Protein AF-A0A2E2UMB8-F1 (afdb_monomer_lite)

Radius of gyration: 25.29 Å; chains: 1; bounding box: 77×30×63 Å

Structure (mmCIF, N/CA/C/O backbone):
data_AF-A0A2E2UMB8-F1
#
_entry.id   AF-A0A2E2UMB8-F1
#
loop_
_atom_site.group_PDB
_atom_site.id
_atom_site.type_symbol
_atom_site.label_atom_id
_atom_site.label_alt_id
_atom_site.label_comp_id
_atom_site.label_asym_id
_atom_site.label_entity_id
_atom_site.label_seq_id
_atom_site.pdbx_PDB_ins_code
_atom_site.Cartn_x
_atom_site.Cartn_y
_atom_site.Cartn_z
_atom_site.occupancy
_atom_site.B_iso_or_equiv
_atom_site.auth_seq_id
_atom_site.auth_comp_id
_atom_site.auth_asym_id
_atom_site.auth_atom_id
_atom_site.pdbx_PDB_model_num
ATOM 1 N N . MET A 1 1 ? -54.492 19.733 42.536 1.00 54.47 1 MET A N 1
ATOM 2 C CA . MET A 1 1 ? -54.246 18.539 41.688 1.00 54.47 1 MET A CA 1
ATOM 3 C C . MET A 1 1 ? -54.025 18.850 40.193 1.00 54.47 1 MET A C 1
ATOM 5 O O . MET A 1 1 ? -53.441 18.022 39.509 1.00 54.47 1 MET A O 1
ATOM 9 N N . ALA A 1 2 ? -54.312 20.063 39.696 1.00 58.59 2 ALA A N 1
ATOM 10 C CA . ALA A 1 2 ? -54.209 20.442 38.271 1.00 58.59 2 ALA A CA 1
ATOM 11 C C . ALA A 1 2 ? -52.791 20.490 37.634 1.00 58.59 2 ALA A C 1
ATOM 13 O O . ALA A 1 2 ? -52.652 20.641 36.420 1.00 58.59 2 ALA A O 1
ATOM 14 N N . ARG A 1 3 ? -51.707 20.377 38.419 1.00 56.50 3 ARG A N 1
ATOM 15 C CA . ARG A 1 3 ? -50.320 20.443 37.901 1.00 56.50 3 ARG A CA 1
ATOM 16 C C . ARG A 1 3 ? -49.812 19.098 37.362 1.00 56.50 3 ARG A C 1
ATOM 18 O O . ARG A 1 3 ? -48.934 19.081 36.506 1.00 56.50 3 ARG A O 1
ATOM 25 N N . ARG A 1 4 ? -50.370 17.977 37.840 1.00 56.69 4 ARG A N 1
ATOM 26 C CA . ARG A 1 4 ? -49.954 16.619 37.438 1.00 56.69 4 ARG A CA 1
ATOM 27 C C . ARG A 1 4 ? -50.550 16.195 36.088 1.00 56.69 4 ARG A C 1
ATOM 29 O O . ARG A 1 4 ? -49.868 15.526 35.319 1.00 56.69 4 ARG A O 1
ATOM 36 N N . GLU A 1 5 ? -51.742 16.676 35.743 1.00 57.50 5 GLU A N 1
ATOM 37 C CA . GLU A 1 5 ? -52.420 16.382 34.465 1.00 57.50 5 GLU A CA 1
ATOM 38 C C . GLU A 1 5 ? -51.796 17.109 33.259 1.00 57.50 5 GLU A C 1
ATOM 40 O O . GLU A 1 5 ? -51.755 16.592 32.141 1.00 57.50 5 GLU A O 1
ATOM 45 N N . ARG A 1 6 ? -51.210 18.294 33.474 1.00 58.00 6 ARG A N 1
ATOM 46 C CA . ARG A 1 6 ? -50.473 19.005 32.412 1.00 58.00 6 ARG A CA 1
ATOM 47 C C . ARG A 1 6 ? -49.171 18.298 32.020 1.00 58.00 6 ARG A C 1
ATOM 49 O O . ARG A 1 6 ? -48.733 18.404 30.881 1.00 58.00 6 ARG A O 1
ATOM 56 N N . LEU A 1 7 ? -48.558 17.547 32.936 1.00 59.91 7 LEU A N 1
ATOM 57 C CA . LEU A 1 7 ? -47.306 16.828 32.673 1.00 59.91 7 LEU A CA 1
ATOM 58 C C . LEU A 1 7 ? -47.525 15.499 31.931 1.00 59.91 7 LEU A C 1
ATOM 60 O O . LEU A 1 7 ? -46.666 15.095 31.143 1.00 59.91 7 LEU A O 1
ATOM 64 N N . SER A 1 8 ? -48.667 14.832 32.131 1.00 64.75 8 SER A N 1
ATOM 65 C CA . SER A 1 8 ? -48.994 13.579 31.433 1.00 64.75 8 SER A CA 1
ATOM 66 C C . SER A 1 8 ? -49.344 13.811 29.957 1.00 64.75 8 SER A C 1
ATOM 68 O O . SER A 1 8 ? -48.866 13.074 29.090 1.00 64.75 8 SER A O 1
ATOM 70 N N . SER A 1 9 ? -50.069 14.890 29.647 1.00 62.62 9 SER A N 1
ATOM 71 C CA . SER A 1 9 ? -50.436 15.254 28.268 1.00 62.62 9 SER A CA 1
ATOM 72 C C . SER A 1 9 ? -49.227 15.629 27.392 1.00 62.62 9 SER A C 1
ATOM 74 O O . SER A 1 9 ? -49.176 15.276 26.209 1.00 62.62 9 SER A O 1
ATOM 76 N N . ILE A 1 10 ? -48.191 16.252 27.969 1.00 65.75 10 ILE A N 1
ATOM 77 C CA . ILE A 1 10 ? -46.934 16.569 27.263 1.00 65.75 10 ILE A CA 1
ATOM 78 C C . ILE A 1 10 ? -46.129 15.296 26.949 1.00 65.75 10 ILE A C 1
ATOM 80 O O . ILE A 1 10 ? -45.560 15.170 25.859 1.00 65.75 10 ILE A O 1
ATOM 84 N N . ARG A 1 11 ? -46.100 14.319 27.869 1.00 62.81 11 ARG A N 1
ATOM 85 C CA . ARG A 1 11 ? -45.402 13.037 27.653 1.00 62.81 11 ARG A CA 1
ATOM 86 C C . ARG A 1 11 ? -46.079 12.187 26.574 1.00 62.81 11 ARG A C 1
ATOM 88 O O . ARG A 1 11 ? -45.378 11.646 25.718 1.00 62.81 11 ARG A O 1
ATOM 95 N N . GLN A 1 12 ? -47.413 12.151 26.536 1.00 64.75 12 GLN A N 1
ATOM 96 C CA . GLN A 1 12 ? -48.155 11.427 25.495 1.00 64.75 12 GLN A CA 1
ATOM 97 C C . GLN A 1 12 ? -47.960 12.023 24.092 1.00 64.75 12 GLN A C 1
ATOM 99 O O . GLN A 1 12 ? -47.779 11.270 23.132 1.00 64.75 12 GLN A O 1
ATOM 104 N N . ARG A 1 13 ? -47.904 13.359 23.949 1.00 62.75 13 ARG A N 1
ATOM 105 C CA . ARG A 1 13 ? -47.606 13.998 22.650 1.00 62.75 13 ARG A CA 1
ATOM 106 C C . ARG A 1 13 ? -46.213 13.635 22.121 1.00 62.75 13 ARG A C 1
ATOM 108 O O . ARG A 1 13 ? -46.067 13.365 20.930 1.00 62.75 13 ARG A O 1
ATOM 115 N N . ARG A 1 14 ? -45.200 13.554 22.994 1.00 60.75 14 ARG A N 1
ATOM 116 C CA . ARG A 1 14 ? -43.834 13.154 22.598 1.00 60.75 14 ARG A CA 1
ATOM 117 C C . ARG A 1 14 ? -43.749 11.692 22.156 1.00 60.75 14 ARG A C 1
ATOM 119 O O . ARG A 1 14 ? -43.029 11.387 21.208 1.00 60.75 14 ARG A O 1
ATOM 126 N N . GLN A 1 15 ? -44.501 10.798 22.794 1.00 62.56 15 GLN A N 1
ATOM 127 C CA . GLN A 1 15 ? -44.480 9.373 22.454 1.00 62.56 15 GLN A CA 1
ATOM 128 C C . GLN A 1 15 ? -45.210 9.080 21.133 1.00 62.56 15 GLN A C 1
ATOM 130 O O . GLN A 1 15 ? -44.735 8.275 20.333 1.00 62.56 15 GLN A O 1
ATOM 135 N N . LYS A 1 16 ? -46.307 9.799 20.851 1.00 59.31 16 LYS A N 1
ATOM 136 C CA . LYS A 1 16 ? -47.047 9.679 19.583 1.00 59.31 16 LYS A CA 1
ATOM 137 C C . LYS A 1 16 ? -46.251 10.232 18.390 1.00 59.31 16 LYS A C 1
ATOM 139 O O . LYS A 1 16 ? -46.303 9.652 17.311 1.00 59.31 16 LYS A O 1
ATOM 144 N N . SER A 1 17 ? -45.459 11.288 18.606 1.00 57.47 17 SER A N 1
ATOM 145 C CA . SER A 1 17 ? -44.553 11.837 17.584 1.00 57.47 17 SER A CA 1
ATOM 146 C C . SER A 1 17 ? -43.359 10.910 17.294 1.00 57.47 17 SER A C 1
ATOM 148 O O . SER A 1 17 ? -42.977 10.733 16.143 1.00 57.47 17 SER A O 1
ATOM 150 N N . ARG A 1 18 ? -42.825 10.216 18.314 1.00 58.16 18 ARG A N 1
ATOM 151 C CA . ARG A 1 18 ? -41.778 9.194 18.121 1.00 58.16 18 ARG A CA 1
ATOM 152 C C . ARG A 1 18 ? -42.253 7.964 17.346 1.00 58.16 18 ARG A C 1
ATOM 154 O O . ARG A 1 18 ? -41.473 7.437 16.567 1.00 58.16 18 ARG A O 1
ATOM 161 N N . ARG A 1 19 ? -43.501 7.519 17.539 1.00 57.38 19 ARG A N 1
ATOM 162 C CA . ARG A 1 19 ? -44.054 6.377 16.789 1.00 57.38 19 ARG A CA 1
ATOM 163 C C . ARG A 1 19 ? -44.321 6.709 15.319 1.00 57.38 19 ARG A C 1
ATOM 165 O O . ARG A 1 19 ? -43.990 5.899 14.473 1.00 57.38 19 ARG A O 1
ATOM 172 N N . LYS A 1 20 ? -44.824 7.911 15.008 1.00 53.38 20 LYS A N 1
ATOM 173 C CA . LYS A 1 20 ? -45.048 8.327 13.609 1.00 53.38 20 LYS A CA 1
ATOM 174 C C . LYS A 1 20 ? -43.758 8.585 12.820 1.00 53.38 20 LYS A C 1
ATOM 176 O O . LYS A 1 20 ? -43.754 8.419 11.613 1.00 53.38 20 LYS A O 1
ATOM 181 N N . ARG A 1 21 ? -42.660 8.958 13.487 1.00 49.81 21 ARG A N 1
ATOM 182 C CA . ARG A 1 21 ? -41.349 9.187 12.846 1.00 49.81 21 ARG A CA 1
ATOM 183 C C . ARG A 1 21 ? -40.514 7.909 12.662 1.00 49.81 21 ARG A C 1
ATOM 185 O O . ARG A 1 21 ? -39.357 8.006 12.279 1.00 49.81 21 ARG A O 1
ATOM 192 N N . GLY A 1 22 ? -41.065 6.745 13.011 1.00 46.53 22 GLY A N 1
ATOM 193 C CA . GLY A 1 22 ? -40.415 5.443 12.843 1.00 46.53 22 GLY A CA 1
ATOM 194 C C . GLY A 1 22 ? -40.806 4.700 11.562 1.00 46.53 22 GLY A C 1
ATOM 195 O O . GLY A 1 22 ? -40.166 3.703 11.260 1.00 46.53 22 GLY A O 1
ATOM 196 N N . GLU A 1 23 ? -41.822 5.164 10.825 1.00 50.75 23 GLU A N 1
ATOM 197 C CA . GLU A 1 23 ? -42.351 4.458 9.642 1.00 50.75 23 GLU A CA 1
ATOM 198 C C . GLU A 1 23 ? -42.119 5.186 8.308 1.00 50.75 23 GLU A C 1
ATOM 200 O O . GLU A 1 23 ? -42.274 4.570 7.262 1.00 50.75 23 GLU A O 1
ATOM 205 N N . GLU A 1 24 ? -41.651 6.439 8.302 1.00 47.28 24 GLU A N 1
ATOM 206 C CA . GLU A 1 24 ? -41.294 7.153 7.067 1.00 47.28 24 GLU A CA 1
ATOM 207 C C . GLU A 1 24 ? -40.009 7.974 7.271 1.00 47.28 24 GLU A C 1
ATOM 209 O O . GLU A 1 24 ? -40.005 9.002 7.950 1.00 47.28 24 GLU A O 1
ATOM 214 N N . GLY A 1 25 ? -38.908 7.502 6.676 1.00 45.56 25 GLY A N 1
ATOM 215 C CA . GLY A 1 25 ? -37.655 8.250 6.524 1.00 45.56 25 GLY A CA 1
ATOM 216 C C . GLY A 1 25 ? -36.526 7.850 7.479 1.00 45.56 25 GLY A C 1
ATOM 217 O O . GLY A 1 25 ? -36.385 8.405 8.566 1.00 45.56 25 GLY A O 1
ATOM 218 N N . SER A 1 26 ? -35.653 6.947 7.030 1.00 39.66 26 SER A N 1
ATOM 219 C CA . SER A 1 26 ? -34.307 6.794 7.599 1.00 39.66 26 SER A CA 1
ATOM 220 C C . SER A 1 26 ? -33.277 6.466 6.517 1.00 39.66 26 SER A C 1
ATOM 222 O O . SER A 1 26 ? -32.415 5.613 6.705 1.00 39.66 26 SER A O 1
ATOM 224 N N . ASP A 1 27 ? -33.350 7.188 5.403 1.00 47.69 27 ASP A N 1
ATOM 225 C CA . ASP A 1 27 ? -32.142 7.570 4.687 1.00 47.69 27 ASP A CA 1
ATOM 226 C C . ASP A 1 27 ? -31.751 8.975 5.157 1.00 47.69 27 ASP A C 1
ATOM 228 O O . ASP A 1 27 ? -32.580 9.883 5.205 1.00 47.69 27 ASP A O 1
ATOM 232 N N . LEU A 1 28 ? -30.462 9.119 5.471 1.00 49.72 28 LEU A N 1
ATOM 233 C CA . LEU A 1 28 ? -29.709 10.359 5.681 1.00 49.72 28 LEU A CA 1
ATOM 234 C C . LEU A 1 28 ? -29.604 10.926 7.118 1.00 49.72 28 LEU A C 1
ATOM 236 O O . LEU A 1 28 ? -30.491 11.560 7.683 1.00 49.72 28 LEU A O 1
ATOM 240 N N . VAL A 1 29 ? -28.358 10.801 7.596 1.00 49.31 29 VAL A N 1
ATOM 241 C CA . VAL A 1 29 ? -27.640 11.605 8.599 1.00 49.31 29 VAL A CA 1
ATOM 242 C C . VAL A 1 29 ? -28.002 11.354 10.062 1.00 49.31 29 VAL A C 1
ATOM 244 O O . VAL A 1 29 ? -28.623 12.160 10.751 1.00 49.31 29 VAL A O 1
ATOM 247 N N . THR A 1 30 ? -27.434 10.278 10.602 1.00 41.44 30 THR A N 1
ATOM 248 C CA . THR A 1 30 ? -27.004 10.249 12.002 1.00 41.44 30 THR A CA 1
ATOM 249 C C . THR A 1 30 ? -25.832 11.228 12.169 1.00 41.44 30 THR A C 1
ATOM 251 O O . THR A 1 30 ? -24.784 11.013 11.555 1.00 41.44 30 THR A O 1
ATOM 254 N N . PRO A 1 31 ? -25.925 12.276 13.010 1.00 46.97 31 PRO A N 1
ATOM 255 C CA . PRO A 1 31 ? -24.736 12.967 13.481 1.00 46.97 31 PRO A CA 1
ATOM 256 C C . PRO A 1 31 ? -24.033 11.991 14.422 1.00 46.97 31 PRO A C 1
ATOM 258 O O . PRO A 1 31 ? -24.409 11.833 15.586 1.00 46.97 31 PRO A O 1
ATOM 261 N N . ARG A 1 32 ? -23.082 11.230 13.872 1.00 50.25 32 ARG A N 1
ATOM 262 C CA . ARG A 1 32 ? -22.290 10.258 14.620 1.00 50.25 32 ARG A CA 1
ATOM 263 C C . ARG A 1 32 ? -21.532 11.032 15.687 1.00 50.25 32 ARG A C 1
ATOM 265 O O . ARG A 1 32 ? -20.618 11.789 15.375 1.00 50.25 32 ARG A O 1
ATOM 272 N N . ALA A 1 33 ? -22.000 10.886 16.925 1.00 44.03 33 ALA A N 1
ATOM 273 C CA . ALA A 1 33 ? -21.445 11.517 18.105 1.00 44.03 33 ALA A CA 1
ATOM 274 C C . ALA A 1 33 ? -19.918 11.440 18.056 1.00 44.03 33 ALA A C 1
ATOM 276 O O . ALA A 1 33 ? -19.356 10.353 17.895 1.00 44.03 33 ALA A O 1
ATOM 277 N N . GLU A 1 34 ? -19.283 12.606 18.166 1.00 45.66 34 GLU A N 1
ATOM 278 C CA . GLU A 1 34 ? -17.845 12.766 18.304 1.00 45.66 34 GLU A CA 1
ATOM 279 C C . GLU A 1 34 ? -17.340 11.812 19.393 1.00 45.66 34 GLU A C 1
ATOM 281 O O . GLU A 1 34 ? -17.380 12.116 20.587 1.00 45.66 34 GLU A O 1
ATOM 286 N N . ARG A 1 35 ? -16.816 10.647 18.995 1.00 49.97 35 ARG A N 1
ATOM 287 C CA . ARG A 1 35 ? -15.875 9.910 19.834 1.00 49.97 35 ARG A CA 1
ATOM 288 C C . ARG A 1 35 ? -14.600 10.737 19.850 1.00 49.97 35 ARG A C 1
ATOM 290 O O . ARG A 1 35 ? -13.658 10.490 19.107 1.00 49.97 35 ARG A O 1
ATOM 297 N N . LYS A 1 36 ? -14.594 11.752 20.714 1.00 46.69 36 LYS A N 1
ATOM 298 C CA . LYS A 1 36 ? -13.463 12.617 21.058 1.00 46.69 36 LYS A CA 1
ATOM 299 C C . LYS A 1 36 ? -12.426 11.852 21.901 1.00 46.69 36 LYS A C 1
ATOM 301 O O . LYS A 1 36 ? -11.849 12.402 22.830 1.00 46.69 36 LYS A O 1
ATOM 306 N N . GLY A 1 37 ? -12.213 10.570 21.596 1.00 49.56 37 GLY A N 1
ATOM 307 C CA . GLY A 1 37 ? -11.028 9.831 22.014 1.00 49.56 37 GLY A CA 1
ATOM 308 C C . GLY A 1 37 ? -9.875 10.270 21.121 1.00 49.56 37 GLY A C 1
ATOM 309 O O . GLY A 1 37 ? -10.088 10.599 19.952 1.00 49.56 37 GLY A O 1
ATOM 310 N N . LYS A 1 38 ? -8.658 10.348 21.660 1.00 53.66 38 LYS A N 1
ATOM 311 C CA . LYS A 1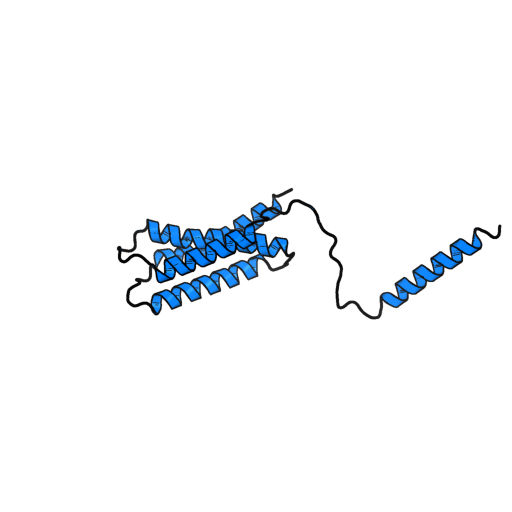 38 ? -7.453 10.652 20.880 1.00 53.66 38 LYS A CA 1
ATOM 312 C C . LYS A 1 38 ? -7.220 9.516 19.879 1.00 53.66 38 LYS A C 1
ATOM 314 O O . LYS A 1 38 ? -6.441 8.615 20.142 1.00 53.66 38 LYS A O 1
ATOM 319 N N . LEU A 1 39 ? -7.899 9.562 18.732 1.00 58.53 39 LEU A N 1
ATOM 320 C CA . LEU A 1 39 ? -7.698 8.590 17.665 1.00 58.53 39 LEU A CA 1
ATOM 321 C C . LEU A 1 39 ? -6.210 8.631 17.272 1.00 58.53 39 LEU A C 1
ATOM 323 O O . LEU A 1 39 ? -5.705 9.718 16.944 1.00 58.53 39 LEU A O 1
ATOM 327 N N . PRO A 1 40 ? -5.494 7.496 17.340 1.00 57.09 40 PRO A N 1
ATOM 328 C CA . PRO A 1 40 ? -4.093 7.428 16.947 1.00 57.09 40 PRO A CA 1
ATOM 329 C C . PRO A 1 40 ? -3.953 7.885 15.489 1.00 57.09 40 PRO A C 1
ATOM 331 O O . PRO A 1 40 ? -4.802 7.603 14.643 1.00 57.09 40 PRO A O 1
ATOM 334 N N . GLY A 1 41 ? -2.890 8.633 15.181 1.00 58.38 41 GLY A N 1
ATOM 335 C CA . GLY A 1 41 ? -2.603 9.023 13.798 1.00 58.38 41 GLY A CA 1
ATOM 336 C C . GLY A 1 41 ? -3.352 10.263 13.294 1.00 58.38 41 GLY A C 1
ATOM 337 O O . GLY A 1 41 ? -3.822 10.289 12.155 1.00 58.38 41 GLY A O 1
ATOM 338 N N . ARG A 1 42 ? -3.398 11.355 14.078 1.00 64.62 42 ARG A N 1
ATOM 339 C CA . ARG A 1 42 ? -3.898 12.670 13.601 1.00 64.62 42 ARG A CA 1
ATOM 340 C C . ARG A 1 42 ? -3.230 13.128 12.292 1.00 64.62 42 ARG A C 1
ATOM 342 O O . ARG A 1 42 ? -3.884 13.801 11.498 1.00 64.62 42 ARG A O 1
ATOM 349 N N . PHE A 1 43 ? -1.995 12.680 12.058 1.00 65.94 43 PHE A N 1
ATOM 350 C CA . PHE A 1 43 ? -1.175 12.942 10.872 1.00 65.94 43 PHE A CA 1
ATOM 351 C C . PHE A 1 43 ? -1.146 11.795 9.846 1.00 65.94 43 PHE A C 1
ATOM 353 O O . PHE A 1 43 ? -0.468 11.917 8.832 1.00 65.94 43 PHE A O 1
ATOM 360 N N . SER A 1 44 ? -1.892 10.703 10.060 1.00 72.69 44 SER A N 1
ATOM 361 C CA . SER A 1 44 ? -1.837 9.502 9.208 1.00 72.69 44 SER A CA 1
ATOM 362 C C . SER A 1 44 ? -2.156 9.793 7.741 1.00 72.69 44 SER A C 1
ATOM 364 O O . SER A 1 44 ? -1.520 9.242 6.857 1.00 72.69 44 SER A O 1
ATOM 366 N N . GLY A 1 45 ? -3.097 10.701 7.464 1.00 74.38 45 GLY A N 1
ATOM 367 C CA . GLY A 1 45 ? -3.421 11.084 6.084 1.00 74.38 45 GLY A CA 1
ATOM 368 C C . GLY A 1 45 ? -2.304 11.873 5.390 1.00 74.38 45 GLY A C 1
ATOM 369 O O . GLY A 1 45 ? -2.042 11.651 4.215 1.00 74.38 45 GLY A O 1
ATOM 370 N N . VAL A 1 46 ? -1.617 12.763 6.116 1.00 82.19 46 VAL A N 1
ATOM 371 C CA . VAL A 1 46 ? -0.484 13.537 5.572 1.00 82.19 46 VAL A CA 1
ATOM 372 C C . VAL A 1 46 ? 0.703 12.614 5.317 1.00 82.19 46 VAL A C 1
ATOM 374 O O . VAL A 1 46 ? 1.296 12.654 4.245 1.00 82.19 46 VAL A O 1
ATOM 377 N N . LEU A 1 47 ? 1.001 11.734 6.276 1.00 82.69 47 LEU A N 1
ATOM 378 C CA . LEU A 1 47 ? 2.052 10.727 6.147 1.00 82.69 47 LEU A CA 1
ATOM 379 C C . LEU A 1 47 ? 1.763 9.750 5.002 1.00 82.69 47 LEU A C 1
ATOM 381 O O . LEU A 1 47 ? 2.659 9.473 4.212 1.00 82.69 47 LEU A O 1
ATOM 385 N N . MET A 1 48 ? 0.515 9.294 4.850 1.00 85.62 48 MET A N 1
ATOM 386 C CA . MET A 1 48 ? 0.090 8.491 3.698 1.00 85.62 48 MET A CA 1
ATOM 387 C C . MET A 1 48 ? 0.339 9.238 2.382 1.00 85.62 48 MET A C 1
ATOM 389 O O . MET A 1 48 ? 0.944 8.673 1.477 1.00 85.62 48 MET A O 1
ATOM 393 N N . GLY A 1 49 ? -0.074 10.506 2.285 1.00 78.44 49 GLY A N 1
ATOM 394 C CA . GLY A 1 49 ? 0.149 11.326 1.093 1.00 78.44 49 GLY A CA 1
ATOM 395 C C . GLY A 1 49 ? 1.633 11.456 0.740 1.00 78.44 49 GLY A C 1
ATOM 396 O O . GLY A 1 49 ? 2.013 11.206 -0.400 1.00 78.44 49 GLY A O 1
ATOM 397 N N . LEU A 1 50 ? 2.483 11.749 1.728 1.00 85.38 50 LEU A N 1
ATOM 398 C CA . LEU A 1 50 ? 3.939 11.778 1.549 1.00 85.38 50 LEU A CA 1
ATOM 399 C C . LEU A 1 50 ? 4.492 10.423 1.095 1.00 85.38 50 LEU A C 1
ATOM 401 O O . LEU A 1 50 ? 5.337 10.377 0.207 1.00 85.38 50 LEU A O 1
ATOM 405 N N . THR A 1 51 ? 3.981 9.325 1.657 1.00 87.38 51 THR A N 1
ATOM 406 C CA . THR A 1 51 ? 4.371 7.960 1.272 1.00 87.38 51 THR A CA 1
ATOM 407 C C . THR A 1 51 ? 4.062 7.706 -0.204 1.00 87.38 51 THR A C 1
ATOM 409 O O . THR A 1 51 ? 4.918 7.215 -0.930 1.00 87.38 51 THR A O 1
ATOM 412 N N . VAL A 1 52 ? 2.873 8.095 -0.677 1.00 84.56 52 VAL A N 1
ATOM 413 C CA . VAL A 1 52 ? 2.486 7.966 -2.092 1.00 84.56 52 VAL A CA 1
ATOM 414 C C . VAL A 1 52 ? 3.396 8.791 -2.994 1.00 84.56 52 VAL A C 1
ATOM 416 O O . VAL A 1 52 ? 3.893 8.273 -3.990 1.00 84.56 52 VAL A O 1
ATOM 419 N N . VAL A 1 53 ? 3.647 10.054 -2.639 1.00 82.88 53 VAL A N 1
ATOM 420 C CA . VAL A 1 53 ? 4.549 10.924 -3.408 1.00 82.88 53 VAL A CA 1
ATOM 421 C C . VAL A 1 53 ? 5.937 10.299 -3.507 1.00 82.88 53 VAL A C 1
ATOM 423 O O . VAL A 1 53 ? 6.514 10.266 -4.588 1.00 82.88 53 VAL A O 1
ATOM 426 N N . PHE A 1 54 ? 6.452 9.750 -2.408 1.00 85.38 54 PHE A N 1
ATOM 427 C CA . PHE A 1 54 ? 7.773 9.134 -2.385 1.00 85.38 54 PHE A CA 1
ATOM 428 C C . PHE A 1 54 ? 7.842 7.845 -3.216 1.00 85.38 54 PHE A C 1
ATOM 430 O O . PHE A 1 54 ? 8.816 7.643 -3.936 1.00 85.38 54 PHE A O 1
ATOM 437 N N . ILE A 1 55 ? 6.793 7.014 -3.185 1.00 83.50 55 ILE A N 1
ATOM 438 C CA . ILE A 1 55 ? 6.666 5.824 -4.043 1.00 83.50 55 ILE A CA 1
ATOM 439 C C . ILE A 1 55 ? 6.692 6.224 -5.522 1.00 83.50 55 ILE A C 1
ATOM 441 O O . ILE A 1 55 ? 7.442 5.650 -6.308 1.00 83.50 55 ILE A O 1
ATOM 445 N N . ILE A 1 56 ? 5.897 7.226 -5.904 1.00 82.50 56 ILE A N 1
ATOM 446 C CA . ILE A 1 56 ? 5.830 7.700 -7.292 1.00 82.50 56 ILE A CA 1
ATOM 447 C C . ILE A 1 56 ? 7.174 8.307 -7.711 1.00 82.50 56 ILE A C 1
ATOM 449 O O . ILE A 1 56 ? 7.659 8.033 -8.804 1.00 82.50 56 ILE A O 1
ATOM 453 N N . MET A 1 57 ? 7.808 9.089 -6.837 1.00 82.25 57 MET A N 1
ATOM 454 C CA . MET A 1 57 ? 9.111 9.688 -7.111 1.00 82.25 57 MET A CA 1
ATOM 455 C C . MET A 1 57 ? 10.193 8.619 -7.299 1.00 82.25 57 MET A C 1
ATOM 457 O O . MET A 1 57 ? 10.953 8.713 -8.253 1.00 82.25 57 MET A O 1
ATOM 461 N N . GLN A 1 58 ? 10.231 7.570 -6.472 1.00 79.12 58 GLN A N 1
ATOM 462 C CA . GLN A 1 58 ? 11.131 6.429 -6.690 1.00 79.12 58 GLN A CA 1
ATOM 463 C C . GLN A 1 58 ? 10.839 5.688 -7.994 1.00 79.12 58 GLN A C 1
ATOM 465 O O . GLN A 1 58 ? 11.765 5.228 -8.654 1.00 79.12 58 GLN A O 1
ATOM 470 N N . ALA A 1 59 ? 9.568 5.581 -8.381 1.00 74.88 59 ALA A N 1
ATOM 471 C CA . ALA A 1 59 ? 9.184 4.930 -9.625 1.00 74.88 59 ALA A CA 1
ATOM 472 C C . ALA A 1 59 ? 9.635 5.696 -10.877 1.00 74.88 59 ALA A C 1
ATOM 474 O O . ALA A 1 59 ? 9.803 5.065 -11.912 1.00 74.88 59 ALA A O 1
ATOM 475 N N . VAL A 1 60 ? 9.831 7.016 -10.791 1.00 71.19 60 VAL A N 1
ATOM 476 C CA . VAL A 1 60 ? 10.260 7.869 -11.917 1.00 71.19 60 VAL A CA 1
ATOM 477 C C . VAL A 1 60 ? 11.760 8.172 -11.874 1.00 71.19 60 VAL A C 1
ATOM 479 O O . VAL A 1 60 ? 12.411 8.230 -12.910 1.00 71.19 60 VAL A O 1
ATOM 482 N N . VAL A 1 61 ? 12.317 8.364 -10.678 1.00 66.88 61 VAL A N 1
ATOM 483 C CA . VAL A 1 61 ? 13.717 8.764 -10.443 1.00 66.88 61 VAL A CA 1
ATOM 484 C C . VAL A 1 61 ? 14.604 7.544 -10.168 1.00 66.88 61 VAL A C 1
ATOM 486 O O . VAL A 1 61 ? 15.713 7.700 -9.669 1.00 66.88 61 VAL A O 1
ATOM 489 N N . ALA A 1 62 ? 14.131 6.323 -10.452 1.00 60.59 62 ALA A N 1
ATOM 490 C CA . ALA A 1 62 ? 14.882 5.095 -10.200 1.00 60.59 62 ALA A CA 1
ATOM 491 C C . ALA A 1 62 ? 16.319 5.241 -10.728 1.00 60.59 62 ALA A C 1
ATOM 493 O O . ALA A 1 62 ? 16.541 5.487 -11.915 1.00 60.59 62 ALA A O 1
ATOM 494 N N . SER A 1 63 ? 17.265 5.200 -9.788 1.00 53.06 63 SER A N 1
ATOM 495 C CA . SER A 1 63 ? 18.667 5.537 -10.018 1.00 53.06 63 SER A CA 1
ATOM 496 C C . SER A 1 63 ? 19.239 4.641 -11.125 1.00 53.06 63 SER A C 1
ATOM 498 O O . SER A 1 63 ? 18.938 3.450 -11.118 1.00 53.06 63 SER A O 1
ATOM 500 N N . PRO A 1 64 ? 20.086 5.154 -12.037 1.00 56.59 64 PRO A N 1
ATOM 501 C CA . PRO A 1 64 ? 20.723 4.351 -13.092 1.00 56.59 64 PRO A CA 1
ATOM 502 C C . PRO A 1 64 ? 21.692 3.277 -12.556 1.00 56.59 64 PRO A C 1
ATOM 504 O O . PRO A 1 64 ? 22.240 2.490 -13.325 1.00 56.59 64 PRO A O 1
ATOM 507 N N . GLU A 1 65 ? 21.919 3.258 -11.243 1.00 59.91 65 GLU A N 1
ATOM 508 C CA . GLU A 1 65 ? 22.654 2.225 -10.517 1.00 59.91 65 GLU A CA 1
ATOM 509 C C . GLU A 1 65 ? 21.940 0.859 -10.599 1.00 59.91 65 GLU A C 1
ATOM 511 O O . GLU A 1 65 ? 20.707 0.801 -10.597 1.00 59.91 65 GLU A O 1
ATOM 516 N N . PRO A 1 66 ? 22.684 -0.264 -10.623 1.00 60.78 66 PRO A N 1
ATOM 517 C CA . PRO A 1 66 ? 22.089 -1.596 -10.638 1.00 60.78 66 PRO A CA 1
ATOM 518 C C . PRO A 1 66 ? 21.151 -1.789 -9.440 1.00 60.78 66 PRO A C 1
ATOM 520 O O . PRO A 1 66 ? 21.419 -1.310 -8.337 1.00 60.78 66 PRO A O 1
ATOM 523 N N . THR A 1 67 ? 20.051 -2.517 -9.647 1.00 65.12 67 THR A N 1
ATOM 524 C CA . THR A 1 67 ? 19.085 -2.877 -8.598 1.00 65.12 67 THR A CA 1
ATOM 525 C C . THR A 1 67 ? 19.803 -3.592 -7.454 1.00 65.12 67 THR A C 1
ATOM 527 O O . THR A 1 67 ? 20.103 -4.784 -7.534 1.00 65.12 67 THR A O 1
ATOM 530 N N . THR A 1 68 ? 20.124 -2.854 -6.392 1.00 76.44 68 THR A N 1
ATOM 531 C CA . THR A 1 68 ? 20.674 -3.428 -5.166 1.00 76.44 68 THR A CA 1
ATOM 532 C C . THR A 1 68 ? 19.530 -3.969 -4.320 1.00 76.44 68 THR A C 1
ATOM 534 O O . THR A 1 68 ? 18.476 -3.344 -4.220 1.00 76.44 68 THR A O 1
ATOM 537 N N . THR A 1 69 ? 19.754 -5.093 -3.637 1.00 80.94 69 THR A N 1
ATOM 538 C CA . THR A 1 69 ? 18.769 -5.712 -2.732 1.00 80.94 69 THR A CA 1
ATOM 539 C C . THR A 1 69 ? 18.216 -4.718 -1.702 1.00 80.94 69 THR A C 1
ATOM 541 O O . THR A 1 69 ? 17.062 -4.806 -1.291 1.00 80.94 69 THR A O 1
ATOM 544 N N . ILE A 1 70 ? 19.036 -3.744 -1.292 1.00 83.25 70 ILE A N 1
ATOM 545 C CA . ILE A 1 70 ? 18.657 -2.685 -0.352 1.00 83.25 70 ILE A CA 1
ATOM 546 C C . ILE A 1 70 ? 17.582 -1.775 -0.957 1.00 83.25 70 ILE A C 1
ATOM 548 O O . ILE A 1 70 ? 16.601 -1.473 -0.280 1.00 83.25 70 ILE A O 1
ATOM 552 N N . ASN A 1 71 ? 17.728 -1.376 -2.223 1.00 79.94 71 ASN A N 1
ATOM 553 C CA . ASN A 1 71 ? 16.750 -0.533 -2.910 1.00 79.94 71 ASN A CA 1
ATOM 554 C C . ASN A 1 71 ? 15.410 -1.263 -3.083 1.00 79.94 71 ASN A C 1
ATOM 556 O O . ASN A 1 71 ? 14.364 -0.664 -2.841 1.00 79.94 71 ASN A O 1
ATOM 560 N N . SER A 1 72 ? 15.433 -2.564 -3.394 1.00 82.25 72 SER A N 1
ATOM 561 C CA . SER A 1 72 ? 14.223 -3.393 -3.512 1.00 82.25 72 SER A CA 1
ATOM 562 C C . SER A 1 72 ? 13.456 -3.471 -2.190 1.00 82.25 72 SER A C 1
ATOM 564 O O . SER A 1 72 ? 12.235 -3.308 -2.142 1.00 82.25 72 SER A O 1
ATOM 566 N N . VAL A 1 73 ? 14.184 -3.705 -1.091 1.00 86.31 73 VAL A N 1
ATOM 567 C CA . VAL A 1 73 ? 13.607 -3.776 0.258 1.00 86.31 73 VAL A CA 1
ATOM 568 C C . VAL A 1 73 ? 13.055 -2.418 0.676 1.00 86.31 73 VAL A C 1
ATOM 570 O O . VAL A 1 73 ? 11.958 -2.348 1.229 1.00 86.31 73 VAL A O 1
ATOM 573 N N . LEU A 1 74 ? 13.784 -1.338 0.391 1.00 85.19 74 LEU A N 1
ATOM 574 C CA . LEU A 1 74 ? 13.359 0.016 0.718 1.00 85.19 74 LEU A CA 1
ATOM 575 C C . LEU A 1 74 ? 12.087 0.404 -0.050 1.00 85.19 74 LEU A C 1
ATOM 577 O O . LEU A 1 74 ? 11.141 0.892 0.567 1.00 85.19 74 LEU A O 1
ATOM 581 N N . GLY A 1 75 ? 12.022 0.121 -1.355 1.00 84.06 75 GLY A N 1
ATOM 582 C CA . GLY A 1 75 ? 10.831 0.335 -2.180 1.00 84.06 75 GLY A CA 1
ATOM 583 C C . GLY A 1 75 ? 9.616 -0.416 -1.633 1.00 84.06 75 GLY A C 1
ATOM 584 O O . GLY A 1 75 ? 8.562 0.178 -1.395 1.00 84.06 75 GLY A O 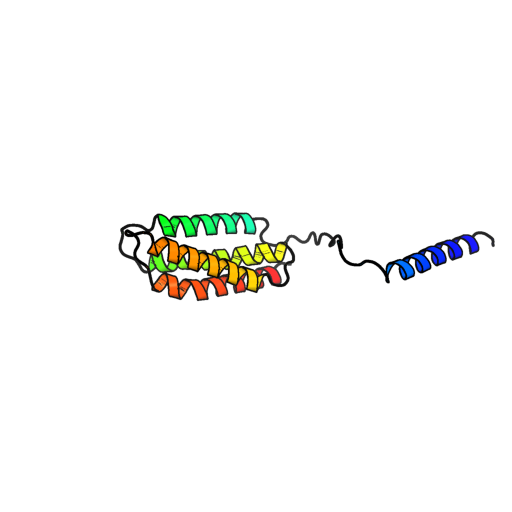1
ATOM 585 N N . ALA A 1 76 ? 9.782 -1.700 -1.306 1.00 86.75 76 ALA A N 1
ATOM 586 C CA . ALA A 1 76 ? 8.714 -2.492 -0.705 1.00 86.75 76 ALA A CA 1
ATOM 587 C C . ALA A 1 76 ? 8.305 -1.999 0.698 1.00 86.75 76 ALA A C 1
ATOM 589 O O . ALA A 1 76 ? 7.124 -2.055 1.055 1.00 86.75 76 ALA A O 1
ATOM 590 N N . ALA A 1 77 ? 9.241 -1.472 1.495 1.00 87.69 77 ALA A N 1
ATOM 591 C CA . ALA A 1 77 ? 8.947 -0.918 2.816 1.00 87.69 77 ALA A CA 1
ATOM 592 C C . ALA A 1 77 ? 7.987 0.280 2.741 1.00 87.69 77 ALA A C 1
ATOM 594 O O . ALA A 1 77 ? 7.134 0.439 3.616 1.00 87.69 77 ALA A O 1
ATOM 595 N N . PHE A 1 78 ? 8.035 1.081 1.673 1.00 89.50 78 PHE A N 1
ATOM 596 C CA . PHE A 1 78 ? 7.062 2.159 1.483 1.00 89.50 78 PHE A CA 1
ATOM 597 C C . PHE A 1 78 ? 5.635 1.648 1.284 1.00 89.50 78 PHE A C 1
ATOM 599 O O . PHE A 1 78 ? 4.697 2.289 1.756 1.00 89.50 78 PHE A O 1
ATOM 606 N N . PHE A 1 79 ? 5.445 0.476 0.677 1.00 90.62 79 PHE A N 1
ATOM 607 C CA . PHE A 1 79 ? 4.119 -0.138 0.575 1.00 90.62 79 PHE A CA 1
ATOM 608 C C . PHE A 1 79 ? 3.599 -0.635 1.929 1.00 90.62 79 PHE A C 1
ATOM 610 O O . PHE A 1 79 ? 2.397 -0.544 2.192 1.00 90.62 79 PHE A O 1
ATOM 617 N N . LEU A 1 80 ? 4.488 -1.063 2.831 1.00 92.25 80 LEU A N 1
ATOM 618 C CA . LEU A 1 80 ? 4.130 -1.330 4.227 1.00 92.25 80 LEU A CA 1
ATOM 619 C C . LEU A 1 80 ? 3.663 -0.057 4.934 1.00 92.25 80 LEU A C 1
ATOM 621 O O . LEU A 1 80 ? 2.582 -0.050 5.530 1.00 92.25 80 LEU A O 1
ATOM 625 N N . LEU A 1 81 ? 4.431 1.035 4.837 1.00 90.81 81 LEU A N 1
ATOM 626 C CA . LEU A 1 81 ? 4.028 2.324 5.411 1.00 90.81 81 LEU A CA 1
ATOM 627 C C . LEU A 1 81 ? 2.704 2.808 4.811 1.00 90.81 81 LEU A C 1
ATOM 629 O O . LEU A 1 81 ? 1.836 3.291 5.541 1.00 90.81 81 LEU A O 1
ATOM 633 N N . PHE A 1 82 ? 2.515 2.637 3.502 1.00 92.38 82 PHE A N 1
ATOM 634 C CA . PHE A 1 82 ? 1.280 3.001 2.821 1.00 92.38 82 PHE A CA 1
ATOM 635 C C . PHE A 1 82 ? 0.091 2.227 3.394 1.00 92.38 82 PHE A C 1
ATOM 637 O O . PHE A 1 82 ? -0.884 2.844 3.819 1.00 92.38 82 PHE A O 1
ATOM 644 N N . GLY A 1 83 ? 0.176 0.894 3.466 1.00 90.62 83 GLY A N 1
ATOM 645 C CA . GLY A 1 83 ? -0.894 0.052 4.009 1.00 90.62 83 GLY A CA 1
ATOM 646 C C . GLY A 1 83 ? -1.248 0.420 5.452 1.00 90.62 83 GLY A C 1
ATOM 647 O O . GLY A 1 83 ? -2.429 0.532 5.798 1.00 90.62 83 GLY A O 1
ATOM 648 N N . TYR A 1 84 ? -0.223 0.695 6.263 1.00 91.44 84 TYR A N 1
ATOM 649 C CA . TYR A 1 84 ? -0.356 1.145 7.647 1.00 91.44 84 TYR A CA 1
ATOM 650 C C . TYR A 1 84 ? -1.112 2.475 7.758 1.00 91.44 84 TYR A C 1
ATOM 652 O O . TYR A 1 84 ? -2.157 2.555 8.416 1.00 91.44 84 TYR A O 1
ATOM 660 N N . PHE A 1 85 ? -0.626 3.521 7.086 1.00 90.69 85 PHE A N 1
ATOM 661 C CA . PHE A 1 85 ? -1.223 4.850 7.190 1.00 90.69 85 PHE A CA 1
ATOM 662 C C . PHE A 1 85 ? -2.584 4.951 6.502 1.00 90.69 85 PHE A C 1
ATOM 664 O O . PHE A 1 85 ? -3.465 5.665 6.996 1.00 90.69 85 PHE A O 1
ATOM 671 N N . MET A 1 86 ? -2.780 4.230 5.396 1.00 90.12 86 MET A N 1
ATOM 672 C CA . MET A 1 86 ? -4.052 4.179 4.681 1.00 90.12 86 MET A CA 1
ATOM 673 C C . MET A 1 86 ? -5.139 3.566 5.560 1.00 90.12 86 MET A C 1
ATOM 675 O O . MET A 1 86 ? -6.229 4.127 5.683 1.00 90.12 86 MET A O 1
ATOM 679 N N . LEU A 1 87 ? -4.831 2.462 6.253 1.00 90.62 87 LEU A N 1
ATOM 680 C CA . LEU A 1 87 ? -5.804 1.851 7.147 1.00 90.62 87 LEU A CA 1
ATOM 681 C C . LEU A 1 87 ? -6.167 2.777 8.310 1.00 90.62 87 LEU A C 1
ATOM 683 O O . LEU A 1 87 ? -7.351 2.970 8.581 1.00 90.62 87 LEU A O 1
ATOM 687 N N . LEU A 1 88 ? -5.174 3.352 8.991 1.00 87.44 88 LEU A N 1
ATOM 688 C CA . LEU A 1 88 ? -5.419 4.271 10.105 1.00 87.44 88 LEU A CA 1
ATOM 689 C C . LEU A 1 88 ? -6.267 5.473 9.670 1.00 87.44 88 LEU A C 1
ATOM 691 O O . LEU A 1 88 ? -7.176 5.898 10.386 1.00 87.44 88 LEU A O 1
ATOM 695 N N . TRP A 1 89 ? -6.019 5.991 8.469 1.00 86.19 89 TRP A N 1
ATOM 696 C CA . TRP A 1 89 ? -6.798 7.081 7.896 1.00 86.19 89 TRP A CA 1
ATOM 697 C C . TRP A 1 89 ? -8.248 6.683 7.590 1.00 86.19 89 TRP A C 1
ATOM 699 O O . TRP A 1 89 ? -9.170 7.424 7.940 1.00 86.19 89 TRP A O 1
ATOM 709 N N . LEU A 1 90 ? -8.473 5.504 7.002 1.00 88.00 90 LEU A N 1
ATOM 710 C CA . LEU A 1 90 ? -9.815 4.986 6.718 1.00 88.00 90 LEU A CA 1
ATOM 711 C C . LEU A 1 90 ? -10.588 4.633 7.994 1.00 88.00 90 LEU A C 1
ATOM 713 O O . LEU A 1 90 ? -11.768 4.961 8.107 1.00 88.00 90 LEU A O 1
ATOM 717 N N . LYS A 1 91 ? -9.931 4.023 8.987 1.00 85.94 91 LYS A N 1
ATOM 718 C CA . LYS A 1 91 ? -10.550 3.707 10.282 1.00 85.94 91 LYS A CA 1
ATOM 719 C C . LYS A 1 91 ? -10.914 4.956 11.073 1.00 85.94 91 LYS A C 1
ATOM 721 O O . LYS A 1 91 ? -11.969 4.985 11.697 1.00 85.94 91 LYS A O 1
ATOM 726 N N . ARG A 1 92 ? -10.130 6.031 10.968 1.00 82.31 92 ARG A N 1
ATOM 727 C CA . ARG A 1 92 ? -10.491 7.338 11.539 1.00 82.31 92 ARG A CA 1
ATOM 728 C C . ARG A 1 92 ? -11.761 7.938 10.920 1.00 82.31 92 ARG A C 1
ATOM 730 O O . ARG A 1 92 ? -12.447 8.706 11.586 1.00 82.31 92 ARG A O 1
ATOM 737 N N . ARG A 1 93 ? -12.062 7.611 9.663 1.00 83.81 93 ARG A N 1
ATOM 738 C CA . ARG A 1 93 ? -13.295 8.017 8.964 1.00 83.81 93 ARG A CA 1
ATOM 739 C C . ARG A 1 93 ? -14.450 7.044 9.160 1.00 83.81 93 ARG A C 1
ATOM 741 O O . ARG A 1 93 ? -15.495 7.220 8.548 1.00 83.81 93 ARG A O 1
ATOM 748 N N . ASP A 1 94 ? -14.252 6.047 10.016 1.00 82.06 94 ASP A N 1
ATOM 749 C CA . ASP A 1 94 ? -15.270 5.074 10.379 1.00 82.06 94 ASP A CA 1
ATOM 750 C C . ASP A 1 94 ? -15.781 4.244 9.191 1.00 82.06 94 ASP A C 1
ATOM 752 O O . ASP A 1 94 ? -16.962 3.930 9.072 1.00 82.06 94 ASP A O 1
ATOM 756 N N . ILE A 1 95 ? -14.854 3.904 8.288 1.00 87.25 95 ILE A N 1
ATOM 757 C CA . ILE A 1 95 ? -15.118 3.033 7.147 1.00 87.25 95 ILE A CA 1
ATOM 758 C C . ILE A 1 95 ? -15.020 1.566 7.587 1.00 87.25 95 ILE A C 1
ATOM 760 O O . ILE A 1 95 ? -13.965 1.092 8.036 1.00 87.25 95 ILE A O 1
ATOM 764 N N . ASP A 1 96 ? -16.109 0.821 7.409 1.00 85.69 96 ASP A N 1
ATOM 765 C CA . ASP A 1 96 ? -16.209 -0.584 7.823 1.00 85.69 96 ASP A CA 1
ATOM 766 C C . ASP A 1 96 ? -15.192 -1.466 7.081 1.00 85.69 96 ASP A C 1
ATOM 768 O O . ASP A 1 96 ? -14.415 -2.199 7.703 1.00 85.69 96 ASP A O 1
ATOM 772 N N . ASN A 1 97 ? -15.075 -1.263 5.766 1.00 90.19 97 ASN A N 1
ATOM 773 C CA . ASN A 1 97 ? -14.213 -2.031 4.861 1.00 90.19 97 ASN A CA 1
ATOM 774 C C . ASN A 1 97 ? -12.795 -1.454 4.707 1.00 90.19 97 ASN A C 1
ATOM 776 O O . ASN A 1 97 ? -12.149 -1.652 3.678 1.00 90.19 97 ASN A O 1
ATOM 780 N N . ALA A 1 98 ? -12.292 -0.739 5.719 1.00 89.12 98 ALA A N 1
ATOM 781 C CA . ALA A 1 98 ? -11.004 -0.046 5.651 1.00 89.12 98 ALA A CA 1
ATOM 782 C C . ALA A 1 98 ? -9.837 -0.950 5.205 1.00 89.12 98 ALA A C 1
ATOM 784 O O . ALA A 1 98 ? -9.016 -0.526 4.404 1.00 89.12 98 ALA A O 1
ATOM 785 N N . ALA A 1 99 ? -9.774 -2.198 5.683 1.00 89.94 99 ALA A N 1
ATOM 786 C CA . ALA A 1 99 ? -8.693 -3.123 5.323 1.00 89.94 99 ALA A CA 1
ATOM 787 C C . ALA A 1 99 ? -8.719 -3.511 3.844 1.00 89.94 99 ALA A C 1
ATOM 789 O O . ALA A 1 99 ? -7.688 -3.468 3.177 1.00 89.94 99 ALA A O 1
ATOM 790 N N . LEU A 1 100 ? -9.906 -3.833 3.330 1.00 91.56 100 LEU A N 1
ATOM 791 C CA . LEU A 1 100 ? -10.097 -4.185 1.929 1.00 91.56 100 LEU A CA 1
ATOM 792 C C . LEU A 1 100 ? -9.782 -2.992 1.018 1.00 91.56 100 LEU A C 1
ATOM 794 O O . LEU A 1 100 ? -9.068 -3.145 0.034 1.00 91.56 100 LEU A O 1
ATOM 798 N N . LEU A 1 101 ? -10.237 -1.793 1.388 1.00 91.56 101 LEU A N 1
ATOM 799 C CA . LEU A 1 101 ? -9.924 -0.561 0.664 1.00 91.56 101 LEU A CA 1
ATOM 800 C C . LEU A 1 101 ? -8.421 -0.256 0.670 1.00 91.56 101 LEU A C 1
ATOM 802 O O . LEU A 1 101 ? -7.881 0.071 -0.380 1.00 91.56 101 LEU A O 1
ATOM 806 N N . SER A 1 102 ? -7.722 -0.407 1.800 1.00 91.81 102 SER A N 1
ATOM 807 C CA . SER A 1 102 ? -6.265 -0.215 1.847 1.00 91.81 102 SER A CA 1
ATOM 808 C C . SER A 1 102 ? -5.519 -1.168 0.914 1.00 91.81 102 SER A C 1
ATOM 810 O O .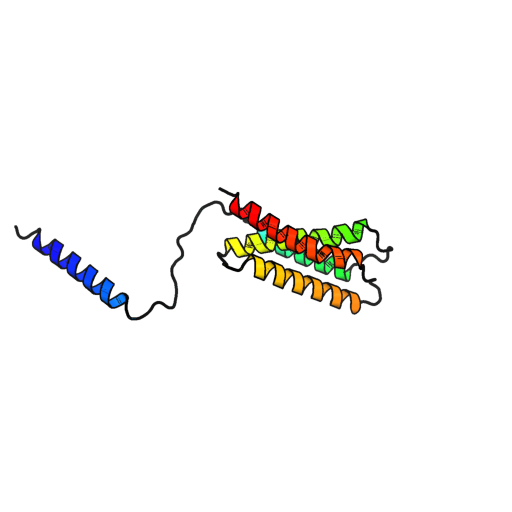 SER A 1 102 ? -4.598 -0.737 0.223 1.00 91.81 102 SER A O 1
ATOM 812 N N . ILE A 1 103 ? -5.927 -2.441 0.867 1.00 93.38 103 ILE A N 1
ATOM 813 C CA . ILE A 1 103 ? -5.335 -3.434 -0.039 1.00 93.38 103 ILE A CA 1
ATOM 814 C C . ILE A 1 103 ? -5.644 -3.078 -1.496 1.00 93.38 103 ILE A C 1
ATOM 816 O O . ILE A 1 103 ? -4.735 -3.091 -2.318 1.00 93.38 103 ILE A O 1
ATOM 820 N N . LEU A 1 104 ? -6.888 -2.710 -1.819 1.00 94.44 104 LEU A N 1
ATOM 821 C CA . LEU A 1 104 ? -7.278 -2.321 -3.177 1.00 94.44 104 LEU A CA 1
ATOM 822 C C . LEU A 1 104 ? -6.514 -1.088 -3.665 1.00 94.44 104 LEU A C 1
ATOM 824 O O . LEU A 1 104 ? -5.945 -1.117 -4.751 1.00 94.44 104 LEU A O 1
ATOM 828 N N . PHE A 1 105 ? -6.458 -0.019 -2.867 1.00 92.81 105 PH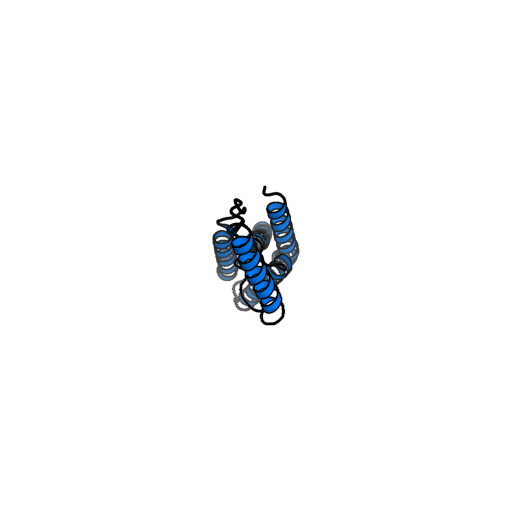E A N 1
ATOM 829 C CA . PHE A 1 105 ? -5.721 1.190 -3.237 1.00 92.81 105 PHE A CA 1
ATOM 830 C C . PHE A 1 105 ? -4.211 0.953 -3.298 1.00 92.81 105 PHE A C 1
ATOM 832 O O . PHE A 1 105 ? -3.553 1.493 -4.181 1.00 92.81 105 PHE A O 1
ATOM 839 N N . GLY A 1 106 ? -3.660 0.134 -2.399 1.00 91.06 106 GLY A N 1
ATOM 840 C CA . GLY A 1 106 ? -2.245 -0.231 -2.430 1.00 91.06 106 GLY A CA 1
ATOM 841 C C . GLY A 1 106 ? -1.889 -1.094 -3.634 1.00 91.06 106 GLY A C 1
ATOM 842 O O . GLY A 1 106 ? -0.874 -0.853 -4.277 1.00 91.06 106 GLY A O 1
ATOM 843 N N . GLY A 1 107 ? -2.755 -2.044 -3.990 1.00 92.81 107 GLY A N 1
ATOM 844 C CA . GLY A 1 107 ? -2.622 -2.850 -5.199 1.00 92.81 107 GLY A CA 1
ATOM 845 C C . GLY A 1 107 ? -2.737 -2.000 -6.462 1.00 92.81 107 GLY A C 1
ATOM 846 O O . GLY A 1 107 ? -1.911 -2.126 -7.359 1.00 92.81 107 GLY A O 1
ATOM 847 N N . LEU A 1 108 ? -3.695 -1.071 -6.507 1.00 94.38 108 LEU A N 1
ATOM 848 C CA . LEU A 1 108 ? -3.833 -0.128 -7.616 1.00 94.38 108 LEU A CA 1
ATOM 849 C C . LEU A 1 108 ? -2.587 0.756 -7.766 1.00 94.38 108 LEU A C 1
ATOM 851 O O . LEU A 1 108 ? -2.114 0.964 -8.880 1.00 94.38 108 LEU A O 1
ATOM 855 N N . LEU A 1 109 ? -2.031 1.240 -6.651 1.00 91.44 109 LEU A N 1
ATOM 856 C CA . LEU A 1 109 ? -0.784 2.000 -6.645 1.00 91.44 109 LEU A CA 1
ATOM 857 C C . LEU A 1 109 ? 0.392 1.153 -7.148 1.00 91.44 109 LEU A C 1
ATOM 859 O O . LEU A 1 109 ? 1.172 1.636 -7.962 1.00 91.44 109 LEU A O 1
ATOM 863 N N . ALA A 1 110 ? 0.498 -0.106 -6.710 1.00 90.88 110 ALA A N 1
ATOM 864 C CA . ALA A 1 110 ? 1.538 -1.028 -7.160 1.00 90.88 110 ALA A CA 1
ATOM 865 C C . ALA A 1 110 ? 1.458 -1.260 -8.674 1.00 90.88 110 ALA A C 1
ATOM 867 O O . ALA A 1 110 ? 2.457 -1.101 -9.369 1.00 90.88 1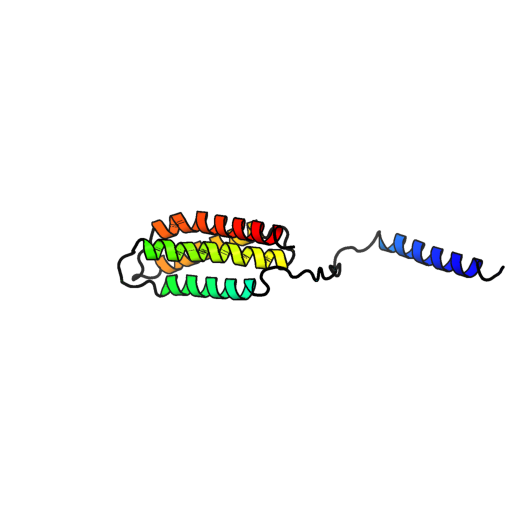10 ALA A O 1
ATOM 868 N N . VAL A 1 111 ? 0.259 -1.530 -9.200 1.00 91.31 111 VAL A N 1
ATOM 869 C CA . VAL A 1 111 ? 0.027 -1.665 -10.646 1.00 91.31 111 VAL A CA 1
ATOM 870 C C . VAL A 1 111 ? 0.409 -0.379 -11.378 1.00 91.31 111 VAL A C 1
ATOM 872 O O . VAL A 1 111 ? 1.121 -0.441 -12.376 1.00 91.31 111 VAL A O 1
ATOM 875 N N . GLY A 1 112 ? -0.004 0.786 -10.872 1.00 88.88 112 GLY A N 1
ATOM 876 C CA . GLY A 1 112 ? 0.352 2.080 -11.457 1.00 88.88 112 GLY A CA 1
ATOM 877 C C . GLY A 1 112 ? 1.866 2.302 -11.526 1.00 88.88 112 GLY A C 1
ATOM 878 O O . GLY A 1 112 ? 2.377 2.731 -12.558 1.00 88.88 112 GLY A O 1
ATOM 879 N N . VAL A 1 113 ? 2.592 1.938 -10.467 1.00 87.31 113 VAL A N 1
ATOM 880 C CA . VAL A 1 113 ? 4.061 1.984 -10.422 1.00 87.31 113 VAL A CA 1
ATOM 881 C C . VAL A 1 113 ? 4.676 1.023 -11.437 1.00 87.31 113 VAL A C 1
ATOM 883 O O . VAL A 1 113 ? 5.554 1.425 -12.196 1.00 87.31 113 VAL A O 1
ATOM 886 N N . THR A 1 114 ? 4.214 -0.226 -11.503 1.00 86.56 114 THR A N 1
ATOM 887 C CA . THR A 1 114 ? 4.728 -1.213 -12.462 1.00 86.56 114 THR A CA 1
ATOM 888 C C . THR A 1 114 ? 4.495 -0.772 -13.906 1.00 86.56 114 THR A C 1
ATOM 890 O O . THR A 1 114 ? 5.388 -0.915 -14.740 1.00 86.56 114 THR A O 1
ATOM 893 N N . VAL A 1 115 ? 3.327 -0.204 -14.214 1.00 87.50 115 VAL A N 1
ATOM 894 C CA . VAL A 1 115 ? 3.022 0.341 -15.546 1.00 87.50 115 VAL A CA 1
ATOM 895 C C . VAL A 1 115 ? 3.921 1.539 -15.860 1.00 87.50 115 VAL A C 1
ATOM 897 O O . VAL A 1 115 ? 4.493 1.594 -16.945 1.00 87.50 115 VAL A O 1
ATOM 900 N N . ALA A 1 116 ? 4.114 2.460 -14.912 1.00 85.06 116 ALA A N 1
ATOM 901 C CA . ALA A 1 116 ? 4.993 3.616 -15.095 1.00 85.06 116 ALA A CA 1
ATOM 902 C C . ALA A 1 116 ? 6.457 3.210 -15.353 1.00 85.06 116 ALA A C 1
ATOM 904 O O . ALA A 1 116 ? 7.097 3.757 -16.253 1.00 85.06 116 ALA A O 1
ATOM 905 N N . LYS A 1 117 ? 6.962 2.207 -14.619 1.00 82.25 117 LYS A N 1
ATOM 906 C CA . LYS A 1 117 ? 8.300 1.633 -14.834 1.00 82.25 117 LYS A CA 1
ATOM 907 C C . LYS A 1 117 ? 8.416 0.981 -16.219 1.00 82.25 117 LYS A C 1
ATOM 909 O O . LYS A 1 117 ? 9.381 1.241 -16.920 1.00 82.25 117 LYS A O 1
ATOM 914 N N . ASN A 1 118 ? 7.405 0.223 -16.659 1.00 82.81 118 ASN A N 1
ATOM 915 C CA . ASN A 1 118 ? 7.386 -0.391 -17.998 1.00 82.81 118 ASN A CA 1
ATOM 916 C C . ASN A 1 118 ? 7.401 0.626 -19.151 1.00 82.81 118 ASN A C 1
ATOM 918 O O . ASN A 1 118 ? 7.939 0.338 -20.215 1.00 82.81 118 ASN A O 1
ATOM 922 N N . LEU A 1 119 ? 6.797 1.801 -18.961 1.00 84.69 119 LEU A N 1
ATOM 923 C CA . LEU A 1 119 ? 6.789 2.866 -19.969 1.00 84.69 119 LEU A CA 1
ATOM 924 C C . LEU A 1 119 ? 8.098 3.669 -20.004 1.00 84.69 119 LEU A C 1
ATOM 926 O O . LEU A 1 119 ? 8.310 4.445 -20.935 1.00 84.69 119 LEU A O 1
ATOM 930 N N . SER A 1 120 ? 8.966 3.496 -19.006 1.00 77.56 120 SER A N 1
ATOM 931 C CA . SER A 1 120 ? 10.206 4.253 -18.860 1.00 77.56 120 SER A CA 1
ATOM 932 C C . SER A 1 120 ? 11.394 3.395 -19.314 1.00 77.56 120 SER A C 1
ATOM 934 O O . SER A 1 120 ? 11.798 2.487 -18.592 1.00 77.56 120 SER A O 1
ATOM 936 N N . PRO A 1 121 ? 12.005 3.668 -20.483 1.00 67.31 121 PRO A N 1
ATOM 937 C CA . PRO A 1 121 ? 13.055 2.815 -21.056 1.00 67.31 121 PRO A CA 1
ATOM 938 C C . PRO A 1 121 ? 14.355 2.782 -20.235 1.00 67.31 121 PRO A C 1
ATOM 940 O O . PRO A 1 121 ? 15.210 1.934 -20.470 1.00 67.31 121 PRO A O 1
ATOM 943 N N . SER A 1 122 ? 14.514 3.695 -19.276 1.00 69.31 122 SER A N 1
ATOM 944 C CA . SER A 1 122 ? 15.671 3.790 -18.384 1.00 69.31 122 SER A CA 1
ATOM 945 C C . SER A 1 122 ? 15.509 3.033 -17.063 1.00 69.31 122 SER A C 1
ATOM 947 O O . SER A 1 122 ? 16.442 3.035 -16.266 1.00 69.31 122 SER A O 1
ATOM 949 N N . ILE A 1 123 ? 14.345 2.430 -16.795 1.00 71.50 123 ILE A N 1
ATOM 950 C CA . ILE A 1 123 ? 14.028 1.853 -15.485 1.00 71.50 123 ILE A CA 1
ATOM 951 C C . ILE A 1 123 ? 13.879 0.342 -15.608 1.00 71.50 123 ILE A C 1
ATOM 953 O O . ILE A 1 123 ? 12.973 -0.167 -16.265 1.00 71.50 123 ILE A O 1
ATOM 957 N N . THR A 1 124 ? 14.765 -0.392 -14.943 1.00 70.88 124 THR A N 1
ATOM 958 C CA . THR A 1 124 ? 14.666 -1.845 -14.841 1.00 70.88 124 THR A CA 1
ATOM 959 C C . THR A 1 124 ? 13.585 -2.237 -13.837 1.00 70.88 124 THR A C 1
ATOM 961 O O . THR A 1 124 ? 13.455 -1.669 -12.750 1.00 70.88 124 THR A O 1
ATOM 964 N N . LEU A 1 125 ? 12.776 -3.228 -14.212 1.00 73.06 125 LEU A N 1
ATOM 965 C CA . LEU A 1 125 ? 11.826 -3.844 -13.294 1.00 73.06 125 LEU A CA 1
ATOM 966 C C . LEU A 1 125 ? 12.589 -4.698 -12.287 1.00 73.06 125 LEU A C 1
ATOM 968 O O . LEU A 1 125 ? 13.278 -5.640 -12.672 1.00 73.06 125 LEU A O 1
ATOM 972 N N . ASP A 1 126 ? 12.421 -4.387 -11.006 1.00 80.44 126 ASP A N 1
ATOM 973 C CA . ASP A 1 126 ? 12.964 -5.183 -9.915 1.00 80.44 126 ASP A CA 1
ATOM 974 C C . ASP A 1 126 ? 11.932 -6.243 -9.475 1.00 80.44 126 ASP A C 1
ATOM 976 O O . ASP A 1 126 ? 10.919 -5.908 -8.844 1.00 80.44 126 ASP A O 1
ATOM 980 N N . PRO A 1 127 ? 12.136 -7.531 -9.811 1.00 83.31 127 PRO A N 1
ATOM 981 C CA . PRO A 1 127 ? 11.195 -8.585 -9.454 1.00 83.31 127 PRO A CA 1
ATOM 982 C C . PRO A 1 127 ? 11.143 -8.824 -7.942 1.00 83.31 127 PRO A C 1
ATOM 984 O O . PRO A 1 127 ? 10.106 -9.245 -7.432 1.00 83.31 127 PRO A O 1
ATOM 987 N N . LEU A 1 128 ? 12.225 -8.536 -7.209 1.00 86.69 128 LEU A N 1
ATOM 988 C CA . LEU A 1 128 ? 12.261 -8.718 -5.763 1.00 86.69 128 LEU A CA 1
ATOM 989 C C . LEU A 1 128 ? 11.349 -7.698 -5.076 1.00 86.69 128 LEU A C 1
ATOM 991 O O . LEU A 1 128 ? 10.548 -8.074 -4.222 1.00 86.69 128 LEU A O 1
ATOM 995 N N . GLU A 1 129 ? 11.409 -6.430 -5.492 1.00 85.19 129 GLU A N 1
ATOM 996 C CA . GLU A 1 129 ? 10.498 -5.377 -5.019 1.00 85.19 129 GLU A CA 1
ATOM 997 C C . GLU A 1 129 ? 9.030 -5.758 -5.276 1.00 85.19 129 GLU A C 1
ATOM 999 O O . GLU A 1 129 ? 8.178 -5.604 -4.399 1.00 85.19 129 GLU A O 1
ATOM 1004 N N . LEU A 1 130 ? 8.732 -6.309 -6.458 1.00 86.69 130 LEU A N 1
ATOM 1005 C CA . LEU A 1 130 ? 7.377 -6.707 -6.852 1.00 86.69 130 LEU A CA 1
ATOM 1006 C C . LEU A 1 130 ? 6.841 -7.891 -6.031 1.00 86.69 130 LEU A C 1
ATOM 1008 O O . LEU A 1 130 ? 5.676 -7.910 -5.636 1.00 86.69 130 LEU A O 1
ATOM 1012 N N . VAL A 1 131 ? 7.693 -8.871 -5.729 1.00 90.12 131 VAL A N 1
ATOM 1013 C CA . VAL A 1 131 ? 7.320 -9.997 -4.863 1.00 90.12 131 VAL A CA 1
ATOM 1014 C C . VAL A 1 131 ? 7.144 -9.541 -3.415 1.00 90.12 131 VAL A C 1
ATOM 1016 O O . VAL A 1 131 ? 6.235 -10.015 -2.737 1.00 90.12 131 VAL A O 1
ATOM 1019 N N . LEU A 1 132 ? 7.976 -8.610 -2.933 1.00 90.31 132 LEU A N 1
ATOM 1020 C CA . LEU A 1 132 ? 7.904 -8.103 -1.562 1.00 90.31 132 LEU A CA 1
ATOM 1021 C C . LEU A 1 132 ? 6.757 -7.107 -1.342 1.00 90.31 132 LEU A C 1
ATOM 1023 O O . LEU A 1 132 ? 6.239 -7.013 -0.231 1.00 90.31 132 LEU A O 1
ATOM 1027 N N . THR A 1 133 ? 6.326 -6.372 -2.363 1.00 89.44 133 THR A N 1
ATOM 1028 C CA . THR A 1 133 ? 5.324 -5.305 -2.204 1.00 89.44 133 THR A CA 1
ATOM 1029 C C . THR A 1 133 ? 3.988 -5.816 -1.688 1.00 89.44 133 THR A C 1
ATOM 1031 O O . THR A 1 133 ? 3.412 -5.218 -0.781 1.00 89.44 133 THR A O 1
ATOM 1034 N N . LEU A 1 134 ? 3.503 -6.939 -2.215 1.00 90.69 134 LEU A N 1
ATOM 1035 C CA . LEU A 1 134 ? 2.226 -7.529 -1.815 1.00 90.69 134 LEU A CA 1
ATOM 1036 C C . LEU A 1 134 ? 2.202 -7.986 -0.339 1.00 90.69 134 LEU A C 1
ATOM 1038 O O . LEU A 1 134 ? 1.312 -7.548 0.399 1.00 90.69 134 LEU A O 1
ATOM 1042 N N . PRO A 1 135 ? 3.160 -8.804 0.148 1.00 93.50 135 PRO A N 1
ATOM 1043 C CA . PRO A 1 135 ? 3.204 -9.192 1.552 1.00 93.50 135 PRO A CA 1
ATOM 1044 C C . PRO A 1 135 ? 3.470 -7.999 2.473 1.00 93.50 135 PRO A C 1
ATOM 1046 O O . PRO A 1 135 ? 2.831 -7.914 3.521 1.00 93.50 135 PRO A O 1
ATOM 1049 N N . LEU A 1 136 ? 4.333 -7.045 2.094 1.00 92.19 136 LEU A N 1
ATOM 1050 C CA . LEU A 1 136 ? 4.583 -5.856 2.915 1.00 92.19 136 LEU A CA 1
ATOM 1051 C C . LEU A 1 136 ? 3.362 -4.935 3.004 1.00 92.19 136 LEU A C 1
ATOM 1053 O O . LEU A 1 136 ? 3.074 -4.427 4.086 1.00 92.19 136 LEU A O 1
ATOM 1057 N N . LEU A 1 137 ? 2.596 -4.774 1.923 1.00 92.50 137 LEU A N 1
ATOM 1058 C CA . LEU A 1 137 ? 1.330 -4.039 1.935 1.00 92.50 137 LEU A CA 1
ATOM 1059 C C . LEU A 1 137 ? 0.331 -4.670 2.914 1.00 92.50 137 LEU A C 1
ATOM 1061 O O . LEU A 1 137 ? -0.238 -3.974 3.760 1.00 92.50 137 LEU A O 1
ATOM 1065 N N . ILE A 1 138 ? 0.127 -5.988 2.819 1.00 93.19 138 ILE A N 1
ATOM 1066 C CA . ILE A 1 138 ? -0.785 -6.731 3.702 1.00 93.19 138 ILE A CA 1
ATOM 1067 C C . ILE A 1 138 ? -0.316 -6.625 5.155 1.00 93.19 138 ILE A C 1
ATOM 1069 O O . ILE A 1 138 ? -1.127 -6.371 6.049 1.00 93.19 138 ILE A O 1
ATOM 1073 N N . LEU A 1 139 ? 0.990 -6.765 5.388 1.00 93.62 139 LEU A N 1
ATOM 1074 C CA . LEU A 1 139 ? 1.596 -6.622 6.705 1.00 93.62 139 LEU A CA 1
ATOM 1075 C C . LEU A 1 139 ? 1.359 -5.215 7.267 1.00 93.62 139 LEU A C 1
ATOM 1077 O O . LEU A 1 139 ? 0.912 -5.078 8.402 1.00 93.62 139 LEU A O 1
ATOM 1081 N N . GLY A 1 140 ? 1.552 -4.169 6.462 1.00 89.88 140 GLY A N 1
ATOM 1082 C CA . GLY A 1 140 ? 1.269 -2.784 6.841 1.00 89.88 140 GLY A CA 1
ATOM 1083 C C . GLY A 1 140 ? -0.184 -2.574 7.263 1.00 89.88 140 GLY A C 1
ATOM 1084 O O . GLY A 1 140 ? -0.457 -1.990 8.314 1.00 89.88 140 GLY A O 1
ATOM 1085 N N . VAL A 1 141 ? -1.126 -3.123 6.493 1.00 91.81 141 VAL A N 1
ATOM 1086 C CA . VAL A 1 141 ? -2.553 -3.118 6.841 1.00 91.81 141 VAL A CA 1
ATOM 1087 C C . VAL A 1 141 ? -2.798 -3.848 8.163 1.00 91.81 141 VAL A C 1
ATOM 1089 O O . VAL A 1 141 ? -3.508 -3.339 9.030 1.00 91.81 141 VAL A O 1
ATOM 1092 N N . PHE A 1 142 ? -2.189 -5.014 8.368 1.00 91.81 142 PHE A N 1
ATOM 1093 C CA . PHE A 1 142 ? -2.325 -5.755 9.618 1.00 91.81 142 PHE A CA 1
ATOM 1094 C C . PHE A 1 142 ? -1.802 -4.958 10.825 1.00 91.81 142 PHE A C 1
ATOM 1096 O O . PHE A 1 142 ? -2.512 -4.833 11.827 1.00 91.81 142 PHE A O 1
ATOM 1103 N N . LEU A 1 143 ? -0.622 -4.338 10.707 1.00 89.31 143 LE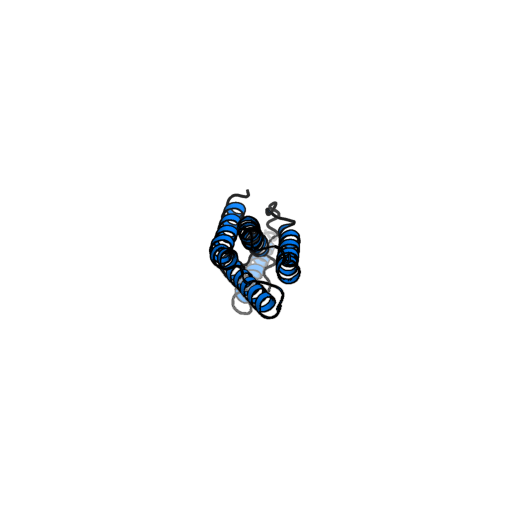U A N 1
ATOM 1104 C CA . LEU A 1 143 ? -0.060 -3.469 11.746 1.00 89.31 143 LEU A CA 1
ATOM 1105 C C . LEU A 1 143 ? -0.981 -2.288 12.052 1.00 89.31 143 LEU A C 1
ATOM 1107 O O . LEU A 1 143 ? -1.224 -1.987 13.218 1.00 89.31 143 LEU A O 1
ATOM 1111 N N . GLY A 1 144 ? -1.534 -1.639 11.026 1.00 85.56 144 GLY A N 1
ATOM 1112 C CA . GLY A 1 144 ? -2.445 -0.513 11.225 1.00 85.56 144 GLY A CA 1
ATOM 1113 C C . GLY A 1 144 ? -3.673 -0.926 12.036 1.00 85.56 144 GLY A C 1
ATOM 1114 O O . GLY A 1 144 ? -4.145 -0.174 12.889 1.00 85.56 144 GLY A O 1
ATOM 1115 N N . ARG A 1 145 ? -4.182 -2.142 11.795 1.00 87.25 145 ARG A N 1
ATOM 1116 C CA . ARG A 1 145 ? -5.364 -2.672 12.482 1.00 87.25 145 ARG A CA 1
ATOM 1117 C C . ARG A 1 145 ? -5.041 -2.963 13.938 1.00 87.25 145 ARG A C 1
ATOM 1119 O O . ARG A 1 145 ? -5.835 -2.627 14.813 1.00 87.25 145 ARG A O 1
ATOM 1126 N N . LEU A 1 146 ? -3.877 -3.561 14.181 1.00 87.81 146 LEU A N 1
ATOM 1127 C CA . LEU A 1 146 ? -3.387 -3.864 15.519 1.00 87.81 146 LEU A CA 1
ATOM 1128 C C . LEU A 1 146 ? -3.208 -2.577 16.330 1.00 87.81 146 LEU A C 1
ATOM 1130 O O . LEU A 1 146 ? -3.758 -2.469 17.423 1.00 87.81 146 LEU A O 1
ATOM 1134 N N . VAL A 1 147 ? -2.527 -1.573 15.772 1.00 85.56 147 VAL A N 1
ATOM 1135 C CA . VAL A 1 147 ? -2.301 -0.281 16.438 1.00 85.56 147 VAL A CA 1
ATOM 1136 C C . VAL A 1 147 ? -3.615 0.439 16.729 1.00 85.56 147 VAL A C 1
ATOM 1138 O O . VAL A 1 147 ? -3.792 0.960 17.829 1.00 85.56 147 VAL A O 1
ATOM 1141 N N . PHE A 1 148 ? -4.559 0.445 15.785 1.00 81.31 148 PHE A N 1
ATOM 1142 C CA . PHE A 1 148 ? -5.862 1.072 16.004 1.00 81.31 148 PHE A CA 1
ATOM 1143 C C . PHE A 1 148 ? -6.651 0.389 17.127 1.00 81.31 148 PHE A C 1
ATOM 1145 O O . PHE A 1 148 ? -7.247 1.070 17.954 1.00 81.31 148 PHE A O 1
ATOM 1152 N N . ASN A 1 149 ? -6.625 -0.945 17.181 1.00 83.62 149 ASN A N 1
ATOM 1153 C CA . ASN A 1 149 ? -7.328 -1.716 18.206 1.00 83.62 149 ASN A CA 1
ATOM 1154 C C . ASN A 1 149 ? -6.685 -1.599 19.598 1.00 83.62 149 ASN A C 1
ATOM 1156 O O . ASN A 1 149 ? -7.394 -1.684 20.595 1.00 83.62 149 ASN A O 1
ATOM 1160 N N . HIS A 1 150 ? -5.362 -1.421 19.670 1.00 78.56 150 HIS A N 1
ATOM 1161 C CA . HIS A 1 150 ? -4.616 -1.282 20.925 1.00 78.56 150 HIS A CA 1
ATOM 1162 C C . HIS A 1 150 ? -4.469 0.165 21.415 1.00 78.56 150 HIS A C 1
ATOM 1164 O O . HIS A 1 150 ? -3.862 0.384 22.462 1.00 78.56 150 HIS A O 1
ATOM 1170 N N . SER A 1 151 ? -5.002 1.152 20.692 1.00 67.25 151 SER A N 1
ATOM 1171 C CA . SER A 1 151 ? -4.958 2.548 21.129 1.00 67.25 151 SER A CA 1
ATOM 1172 C C . SER A 1 151 ? -6.150 2.857 22.053 1.00 67.25 151 SER A C 1
ATOM 1174 O O . SER A 1 151 ? -7.286 2.767 21.582 1.00 67.25 151 SER A O 1
ATOM 1176 N N . PRO A 1 152 ? -5.910 3.180 23.341 1.00 47.34 152 PRO A N 1
ATOM 1177 C CA . PRO A 1 152 ? -6.952 3.446 24.339 1.00 47.34 152 PRO A CA 1
ATOM 1178 C C . PRO A 1 152 ? -7.702 4.770 24.125 1.00 47.34 152 PRO A C 1
ATOM 1180 O O . PRO A 1 152 ? -7.107 5.736 23.588 1.00 47.34 152 PRO A O 1
#

Sequence (152 aa):
MARRERLSSIRQRRQKSRRKRGEEGSDLVTPRAERKGKLPGRFSGVLMGLTVVFIIMQAVVASPEPTTTINSVLGAAFFLLFGYFMLLWLKRRDIDNAALLSILFGGLLAVGVTVAKNLSPSITLDPLELVLTLPLLILGVFLGRLVFNHSP

Secondary structure (DSSP, 8-state):
-HHHHHHHHHHHHHHHHHHHTTSS---S--------S--S-TTHHHHHHHHHHHHHHHHHS--SS---HHHHHHHHHHHHHHHHHHHHHHHHTT-TTHHHHHHHHHHHHHHHHHHHHHH-TT----HHHHHHHHHHHHHHHHHHHHHHHH--

pLDDT: mean 75.45, std 15.72, range [39.66, 94.44]

Foldseek 3Di:
DVPVVVVVVVVVVVVVVVVVVVPDDDDDDDPPPPPPDPQPPPPLVVQLVVLLVVLVCCLQPVDLDPDDPVSLVVSLLSLLSNLQSQLSVCVVVVNPCSNVVLLVVSVVSLVVSVVSQVVDPSHDDDVSSVVSNNVSNNNSNVVNVVCRVPRD